Protein AF-A0A5B8S1T4-F1 (afdb_monomer_lite)

Foldseek 3Di:
DDPVVVVLVVVLVVLVVVLVVLVPDPDRDPVSNVVSVVVNVVSVVVVCCVVVVPDDD

Sequence (57 aa):
MSDRVFRLLERHQKLDEALRLAQRRRLADPFEIIRLKKLKLAIKDRMARLLHRPRPT

InterPro domains:
  IPR007420 Protein of unknown function DUF465 [PF04325] (7-51)
  IPR038444 DUF465 superfamily [G3DSA:6.10.280.50] (1-56)

Organism: NCBI:txid1176536

Radius of gyration: 14.34 Å; chains: 1; bounding box: 29×19×44 Å

Secondary structure (DSSP, 8-state):
--HHHHHHHHHHHHHHHHHHHHHHSTT--HHHHHHHHHHHHHHHHHHHHHHS-PPP-

pLDDT: mean 81.92, std 10.04, range [54.47, 92.38]

Structure (mmCIF, N/CA/C/O backbone):
data_AF-A0A5B8S1T4-F1
#
_entry.id   AF-A0A5B8S1T4-F1
#
loop_
_atom_site.group_PDB
_atom_site.id
_atom_site.type_symbol
_atom_site.label_atom_id
_atom_site.label_alt_id
_atom_site.label_comp_id
_atom_site.label_asym_id
_atom_site.label_entity_id
_atom_site.label_seq_id
_atom_site.pdbx_PDB_ins_code
_atom_site.Cartn_x
_atom_site.Cartn_y
_atom_site.Cartn_z
_atom_site.occupancy
_atom_site.B_iso_or_equiv
_atom_site.auth_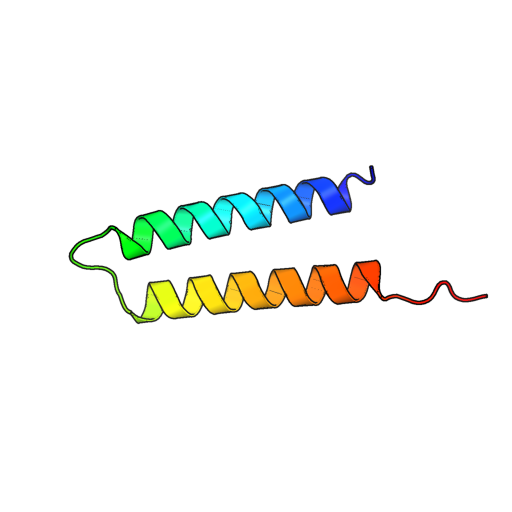seq_id
_atom_site.auth_comp_id
_atom_site.auth_asym_id
_atom_site.auth_atom_id
_atom_site.pdbx_PDB_model_num
ATOM 1 N N . MET A 1 1 ? 16.139 9.328 -14.908 1.00 56.38 1 MET A N 1
ATOM 2 C CA . MET A 1 1 ? 15.136 8.502 -14.196 1.00 56.38 1 MET A CA 1
ATOM 3 C C . MET A 1 1 ? 13.833 8.582 -14.967 1.00 56.38 1 MET A C 1
ATOM 5 O O . MET A 1 1 ? 13.346 9.683 -15.161 1.00 56.38 1 MET A O 1
ATOM 9 N N . SER A 1 2 ? 13.307 7.471 -15.485 1.00 71.50 2 SER A N 1
ATOM 10 C CA . SER A 1 2 ? 12.085 7.510 -16.299 1.00 71.50 2 SER A CA 1
ATOM 11 C C . SER A 1 2 ? 10.891 7.986 -15.462 1.00 71.50 2 SER A C 1
ATOM 13 O O . SER A 1 2 ? 10.654 7.432 -14.388 1.00 71.50 2 SER A O 1
ATOM 15 N N . ASP A 1 3 ? 10.098 8.934 -15.971 1.00 78.62 3 ASP A N 1
ATOM 16 C CA . ASP A 1 3 ? 8.866 9.460 -15.346 1.00 78.62 3 ASP A CA 1
ATOM 17 C C . ASP A 1 3 ? 7.952 8.378 -14.753 1.00 78.62 3 ASP A C 1
ATOM 19 O O . ASP A 1 3 ? 7.299 8.563 -13.726 1.00 78.62 3 ASP A O 1
ATOM 23 N N . ARG A 1 4 ? 7.919 7.202 -15.387 1.00 77.38 4 ARG A N 1
ATOM 24 C CA . ARG A 1 4 ? 7.141 6.049 -14.918 1.00 77.38 4 ARG A CA 1
ATOM 25 C C . ARG A 1 4 ? 7.600 5.531 -13.557 1.00 77.38 4 ARG A C 1
ATOM 27 O O . ARG A 1 4 ? 6.751 5.190 -12.740 1.00 77.38 4 ARG A O 1
ATOM 34 N N . VAL A 1 5 ? 8.909 5.470 -13.312 1.00 75.81 5 VAL A N 1
ATOM 35 C CA . VAL A 1 5 ? 9.475 5.007 -12.035 1.00 75.81 5 VAL A CA 1
ATOM 36 C C . VAL A 1 5 ? 9.188 6.033 -10.944 1.00 75.81 5 VAL A C 1
ATOM 38 O O . VAL A 1 5 ? 8.747 5.653 -9.864 1.00 75.81 5 VAL A O 1
ATOM 41 N N . PHE A 1 6 ? 9.332 7.325 -11.255 1.00 82.75 6 PHE A N 1
ATOM 42 C CA . PHE A 1 6 ? 9.028 8.415 -10.325 1.00 82.75 6 PHE A CA 1
ATOM 43 C C . PHE A 1 6 ? 7.558 8.399 -9.877 1.00 82.75 6 PHE A C 1
ATOM 45 O O . PHE A 1 6 ? 7.278 8.354 -8.681 1.00 82.75 6 PHE A O 1
ATOM 52 N N . ARG A 1 7 ? 6.611 8.308 -10.821 1.00 84.19 7 ARG A N 1
ATOM 53 C CA . ARG A 1 7 ? 5.169 8.216 -10.513 1.00 84.19 7 ARG A CA 1
ATOM 54 C C . ARG A 1 7 ? 4.802 6.955 -9.726 1.00 84.19 7 ARG A C 1
ATOM 56 O O . ARG A 1 7 ? 3.866 6.974 -8.927 1.00 84.19 7 ARG A O 1
ATOM 63 N N . LEU A 1 8 ? 5.502 5.841 -9.956 1.00 82.00 8 LEU A N 1
ATOM 64 C CA . LEU A 1 8 ? 5.313 4.623 -9.162 1.00 82.00 8 LEU A CA 1
ATOM 65 C C . LEU A 1 8 ? 5.813 4.803 -7.726 1.00 82.00 8 LEU A C 1
ATOM 67 O O . LEU A 1 8 ? 5.119 4.392 -6.797 1.00 82.00 8 LEU A O 1
ATOM 71 N N . LEU A 1 9 ? 6.971 5.441 -7.551 1.00 84.69 9 LEU A N 1
ATOM 72 C CA . LEU A 1 9 ? 7.546 5.727 -6.240 1.00 84.69 9 LEU A CA 1
ATOM 73 C C . LEU A 1 9 ? 6.654 6.683 -5.439 1.00 84.69 9 LEU A C 1
ATOM 75 O O . LEU A 1 9 ? 6.382 6.443 -4.267 1.00 84.69 9 LEU A O 1
ATOM 79 N N . GLU A 1 10 ? 6.134 7.723 -6.089 1.00 89.50 10 GLU A N 1
ATOM 80 C CA . GLU A 1 10 ? 5.209 8.680 -5.479 1.00 89.50 10 GLU A CA 1
ATOM 81 C C . GLU A 1 10 ? 3.924 7.989 -4.991 1.00 89.50 10 GLU A C 1
ATOM 83 O O . GLU A 1 10 ? 3.496 8.172 -3.850 1.00 89.50 10 GLU A O 1
ATOM 88 N N . ARG A 1 11 ? 3.329 7.122 -5.823 1.00 87.50 11 ARG A N 1
ATOM 89 C CA . ARG A 1 11 ? 2.157 6.320 -5.430 1.00 87.50 11 ARG A CA 1
ATOM 90 C C . ARG A 1 11 ? 2.466 5.369 -4.279 1.00 87.50 11 ARG A C 1
ATOM 92 O O . ARG A 1 11 ? 1.617 5.187 -3.412 1.00 87.50 11 ARG A O 1
ATOM 99 N N . HIS A 1 12 ? 3.660 4.777 -4.266 1.00 86.75 12 HIS A N 1
ATOM 100 C CA . HIS A 1 12 ? 4.102 3.918 -3.173 1.00 86.75 12 HIS A CA 1
ATOM 101 C C . HIS A 1 12 ? 4.183 4.695 -1.851 1.00 86.75 12 HIS A C 1
ATOM 103 O O . HIS A 1 12 ? 3.663 4.226 -0.841 1.00 86.75 12 HIS A O 1
ATOM 109 N N . GLN A 1 13 ? 4.766 5.898 -1.859 1.00 88.81 13 GLN A N 1
ATOM 110 C CA . GLN A 1 13 ? 4.862 6.733 -0.657 1.00 88.81 13 GLN A CA 1
ATOM 111 C C . GLN A 1 13 ? 3.488 7.159 -0.127 1.00 88.81 13 GLN A C 1
ATOM 113 O O . GLN A 1 13 ? 3.225 6.999 1.064 1.00 88.81 13 GLN A O 1
ATOM 118 N N . LYS A 1 14 ? 2.577 7.595 -1.008 1.00 91.12 14 LYS A N 1
ATOM 119 C CA . LYS A 1 14 ? 1.199 7.957 -0.623 1.00 91.12 14 LYS A CA 1
ATOM 120 C C . LYS A 1 14 ? 0.450 6.793 0.033 1.00 91.12 14 LYS A C 1
ATOM 122 O O . LYS A 1 14 ? -0.289 6.991 0.994 1.00 91.12 14 LYS A O 1
ATOM 127 N N . LEU A 1 15 ? 0.652 5.569 -0.459 1.00 88.19 15 LEU A N 1
ATOM 128 C CA . LEU A 1 15 ? 0.048 4.375 0.137 1.00 88.19 15 LEU A CA 1
ATOM 129 C C . LEU A 1 15 ? 0.646 4.008 1.493 1.00 88.19 15 LEU A C 1
ATOM 131 O O . LEU A 1 15 ? -0.091 3.570 2.374 1.00 88.19 15 LEU A O 1
ATOM 135 N N . ASP A 1 16 ? 1.953 4.190 1.673 1.00 88.81 16 ASP A N 1
ATOM 136 C CA . ASP A 1 16 ? 2.596 3.967 2.968 1.00 88.81 16 ASP A CA 1
ATOM 137 C C . ASP A 1 16 ? 2.128 4.961 4.024 1.00 88.81 16 ASP A C 1
ATOM 139 O O . ASP A 1 16 ? 1.881 4.582 5.171 1.00 88.81 16 ASP A O 1
ATOM 143 N N . GLU A 1 17 ? 1.948 6.218 3.637 1.00 91.62 17 GLU A N 1
ATOM 144 C CA . GLU A 1 17 ? 1.400 7.241 4.516 1.00 91.62 17 GLU A CA 1
ATOM 145 C C . GLU A 1 17 ? -0.059 6.950 4.884 1.00 91.62 17 GLU A C 1
ATOM 147 O O . GLU A 1 17 ? -0.395 6.934 6.069 1.00 91.62 17 GLU A O 1
ATOM 152 N N . ALA A 1 18 ? -0.901 6.599 3.905 1.00 88.62 18 ALA A N 1
ATOM 153 C CA . ALA A 1 18 ? -2.283 6.189 4.156 1.00 88.62 18 ALA A CA 1
ATOM 154 C C . ALA A 1 18 ? -2.365 4.973 5.095 1.00 88.62 18 ALA A C 1
ATOM 156 O O . ALA A 1 18 ? -3.193 4.946 6.004 1.00 88.62 18 ALA A O 1
ATOM 157 N N . LEU A 1 19 ? -1.470 3.993 4.932 1.00 88.38 19 LEU A N 1
ATOM 158 C CA . LEU A 1 19 ? -1.401 2.821 5.805 1.00 88.38 19 LEU A CA 1
ATOM 159 C C . LEU A 1 19 ? -0.980 3.192 7.233 1.00 88.38 19 LEU A C 1
ATOM 161 O O . LEU A 1 19 ? -1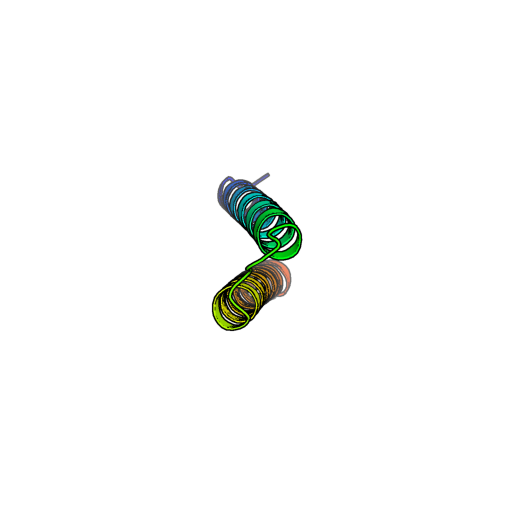.563 2.676 8.186 1.00 88.38 19 LEU A O 1
ATOM 165 N N . ARG A 1 20 ? -0.003 4.093 7.400 1.00 88.94 20 ARG A N 1
ATOM 166 C CA . ARG A 1 20 ? 0.407 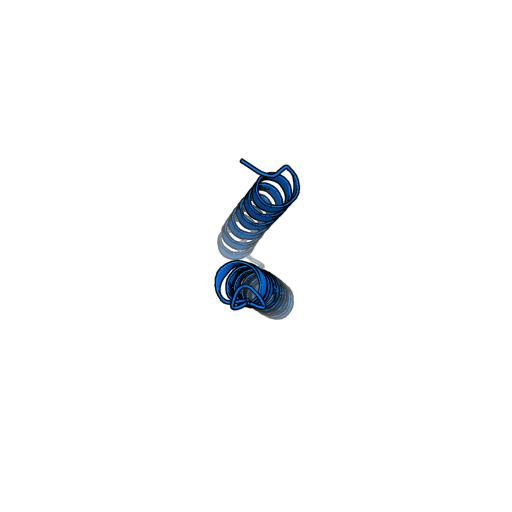4.593 8.724 1.00 88.94 20 ARG A CA 1
ATOM 167 C C . ARG A 1 20 ? -0.711 5.377 9.401 1.00 88.94 20 ARG A C 1
ATOM 169 O O . ARG A 1 20 ? -0.933 5.196 10.595 1.00 88.94 20 ARG A O 1
ATOM 176 N N . LEU A 1 21 ? -1.411 6.230 8.657 1.00 90.19 21 LEU A N 1
ATOM 177 C CA . LEU A 1 21 ? -2.545 7.000 9.167 1.00 90.19 21 LEU A CA 1
ATOM 178 C C . LEU A 1 21 ? -3.692 6.077 9.582 1.00 90.19 21 LEU A C 1
ATOM 180 O O . LEU A 1 21 ? -4.202 6.223 10.690 1.00 90.19 21 LEU A O 1
ATOM 184 N N . ALA A 1 22 ? -4.037 5.090 8.750 1.00 86.75 22 ALA A N 1
ATOM 185 C CA . ALA A 1 22 ? -5.039 4.082 9.081 1.00 86.75 22 ALA A CA 1
ATOM 186 C C . ALA A 1 22 ? -4.639 3.297 10.339 1.00 86.75 22 ALA A C 1
ATOM 188 O O . ALA A 1 22 ? -5.433 3.203 11.259 1.00 86.75 22 ALA A O 1
ATOM 189 N N . GLN A 1 23 ? -3.393 2.827 10.458 1.00 85.38 23 GLN A N 1
ATOM 190 C CA . GLN A 1 23 ? -2.927 2.106 11.655 1.00 85.38 23 GLN A CA 1
ATOM 191 C C . GLN A 1 23 ? -2.908 2.956 12.932 1.00 85.38 23 GLN A C 1
ATOM 193 O O . GLN A 1 23 ? -3.064 2.420 14.024 1.00 85.38 23 GLN A O 1
ATOM 198 N N . ARG A 1 24 ? -2.707 4.273 12.813 1.00 87.50 24 ARG A N 1
ATOM 199 C CA . ARG A 1 24 ? -2.746 5.204 13.952 1.00 87.50 24 ARG A CA 1
ATOM 200 C C . ARG A 1 24 ? -4.167 5.579 14.371 1.00 87.50 24 ARG A C 1
ATOM 202 O O . ARG A 1 24 ? -4.342 6.133 15.455 1.00 87.50 24 ARG A O 1
ATOM 209 N N . ARG A 1 25 ? -5.184 5.310 13.545 1.00 86.50 25 ARG A N 1
ATOM 210 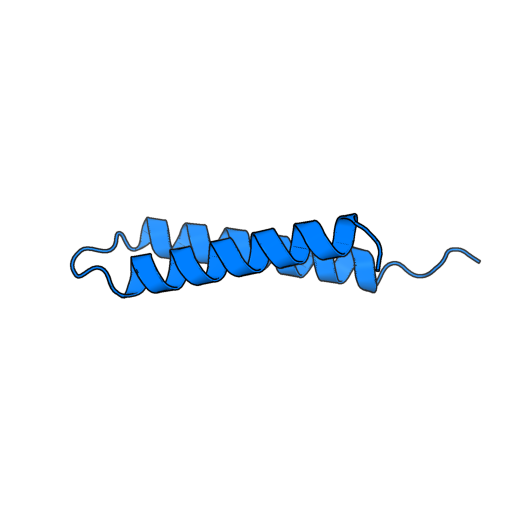C CA . ARG A 1 25 ? -6.579 5.558 13.921 1.00 86.50 25 ARG A CA 1
ATOM 211 C C . ARG A 1 25 ? -7.016 4.546 14.975 1.00 86.50 25 ARG A C 1
ATOM 213 O O . ARG A 1 25 ? -6.882 3.342 14.805 1.00 86.50 25 ARG A O 1
ATOM 220 N N . ARG A 1 26 ? -7.615 5.060 16.049 1.00 68.44 26 ARG A N 1
ATOM 221 C CA . ARG A 1 26 ? -8.130 4.269 17.177 1.00 68.44 26 ARG A CA 1
ATOM 222 C C . ARG A 1 26 ? -9.307 3.353 16.792 1.00 68.44 26 ARG A C 1
ATOM 224 O O . ARG A 1 26 ? -9.564 2.382 17.488 1.00 68.44 26 ARG A O 1
ATOM 231 N N . LEU A 1 27 ? -9.990 3.662 15.685 1.00 78.12 27 LEU A N 1
ATOM 232 C CA . LEU A 1 27 ? -11.093 2.897 15.087 1.00 78.12 27 LEU A CA 1
ATOM 233 C C . LEU A 1 27 ? -10.792 2.597 13.611 1.00 78.12 27 LEU A C 1
ATOM 235 O O . LEU A 1 27 ? -11.569 2.933 12.721 1.00 78.12 27 LEU A O 1
ATOM 239 N N . ALA A 1 28 ? -9.604 2.070 13.331 1.00 75.38 28 ALA A N 1
ATOM 240 C CA . ALA A 1 28 ? -9.260 1.668 11.976 1.00 75.38 28 ALA A CA 1
ATOM 241 C C . ALA A 1 28 ? -10.064 0.429 11.569 1.00 75.38 28 ALA A C 1
ATOM 243 O O . ALA A 1 28 ? -10.064 -0.566 12.295 1.00 75.38 28 ALA A O 1
ATOM 244 N N . ASP A 1 29 ? -10.704 0.470 10.401 1.00 83.56 29 ASP A N 1
ATOM 245 C CA . ASP A 1 29 ? -11.354 -0.709 9.837 1.00 83.56 29 ASP A CA 1
ATOM 246 C C . ASP A 1 29 ? -10.271 -1.729 9.413 1.00 83.56 29 ASP A C 1
ATOM 248 O O . ASP A 1 29 ? -9.415 -1.415 8.569 1.00 83.56 29 ASP A O 1
ATOM 252 N N . PRO A 1 30 ? -10.270 -2.962 9.957 1.00 82.94 30 PRO A N 1
ATOM 253 C CA . PRO A 1 30 ? -9.341 -4.008 9.539 1.00 82.94 30 PRO A CA 1
ATOM 254 C C . PRO A 1 30 ? -9.361 -4.254 8.023 1.00 82.94 30 PRO A C 1
ATOM 256 O O . PRO A 1 30 ? -8.311 -4.528 7.428 1.00 82.94 30 PRO A O 1
ATOM 259 N N . PHE A 1 31 ? -10.520 -4.110 7.372 1.00 87.44 31 PHE A N 1
ATOM 260 C CA . PHE A 1 31 ? -10.658 -4.266 5.924 1.00 87.44 31 PHE A CA 1
ATOM 261 C C . PHE A 1 31 ? -9.967 -3.139 5.147 1.00 87.44 31 PHE A C 1
ATOM 263 O O . PHE A 1 31 ? -9.354 -3.409 4.109 1.00 87.44 31 PHE A O 1
ATOM 270 N N . GLU A 1 32 ? -9.982 -1.904 5.659 1.00 86.88 32 GLU A N 1
ATOM 271 C CA . GLU A 1 32 ? -9.244 -0.770 5.085 1.00 86.88 32 GLU A CA 1
ATOM 272 C C . GLU A 1 32 ? -7.734 -1.051 5.107 1.00 86.88 32 GLU A C 1
ATOM 274 O O . GLU A 1 32 ? -7.055 -0.935 4.082 1.00 86.88 32 GLU A O 1
ATOM 279 N N . ILE A 1 33 ? -7.212 -1.540 6.238 1.00 86.94 33 ILE A N 1
ATOM 280 C CA . ILE A 1 33 ? -5.793 -1.901 6.386 1.00 86.94 33 ILE A CA 1
ATOM 281 C C . ILE A 1 33 ? -5.409 -3.043 5.435 1.00 86.94 33 ILE A C 1
ATOM 283 O O . ILE A 1 33 ? -4.365 -2.979 4.774 1.00 86.94 33 ILE A O 1
ATOM 287 N N . ILE A 1 34 ? -6.235 -4.090 5.336 1.00 89.62 34 ILE A N 1
ATOM 288 C CA . ILE A 1 34 ? -5.992 -5.222 4.426 1.00 89.62 34 ILE A CA 1
ATOM 289 C C . ILE A 1 34 ? -6.005 -4.752 2.967 1.00 89.62 34 ILE A C 1
ATOM 291 O O . ILE A 1 34 ? -5.132 -5.143 2.183 1.00 89.62 34 ILE A O 1
ATOM 295 N N . ARG A 1 35 ? -6.949 -3.881 2.594 1.00 89.62 35 ARG A N 1
ATOM 296 C CA . ARG A 1 35 ? -7.037 -3.307 1.245 1.00 89.62 35 ARG A CA 1
ATOM 297 C C . ARG A 1 35 ? -5.797 -2.481 0.908 1.00 89.62 35 ARG A C 1
ATOM 299 O O . ARG A 1 35 ? -5.223 -2.675 -0.165 1.00 89.62 35 ARG A O 1
ATOM 306 N N . LEU A 1 36 ? -5.342 -1.626 1.824 1.00 87.81 36 LEU A N 1
ATOM 307 C CA . LEU A 1 36 ? -4.122 -0.828 1.655 1.00 87.81 36 LEU A CA 1
ATOM 308 C C . LEU A 1 36 ? -2.878 -1.716 1.506 1.00 87.81 36 LEU A C 1
ATOM 310 O O . LEU A 1 36 ? -2.061 -1.491 0.611 1.00 87.81 36 LEU A O 1
ATOM 314 N N . LYS A 1 37 ? -2.766 -2.788 2.300 1.00 89.06 37 LYS A N 1
ATOM 315 C CA . LYS A 1 37 ? -1.681 -3.776 2.160 1.00 89.06 37 LYS A CA 1
ATOM 316 C C . LYS A 1 37 ? -1.712 -4.494 0.806 1.00 89.06 37 LYS A C 1
ATOM 318 O O . LYS A 1 37 ? -0.665 -4.617 0.172 1.00 89.06 37 LYS A O 1
ATOM 323 N N . LYS A 1 38 ? -2.887 -4.924 0.327 1.00 92.38 38 LYS A N 1
ATOM 324 C CA . LYS A 1 38 ? -3.029 -5.552 -1.004 1.00 92.38 38 LYS A CA 1
ATOM 325 C C . LYS A 1 38 ? -2.631 -4.600 -2.131 1.00 92.38 38 LYS A C 1
ATOM 327 O O . LYS A 1 38 ? -1.927 -5.008 -3.053 1.00 92.38 38 LYS A O 1
ATOM 332 N N . LEU A 1 39 ? -3.035 -3.333 -2.049 1.00 88.69 39 LEU A N 1
ATOM 333 C CA . LEU A 1 39 ? -2.644 -2.317 -3.028 1.00 88.69 39 LEU A CA 1
ATOM 334 C C . LEU A 1 39 ? -1.127 -2.084 -3.028 1.00 88.69 39 LEU A C 1
ATOM 336 O O . LEU A 1 39 ? -0.522 -2.009 -4.099 1.00 88.69 39 LEU A O 1
ATOM 340 N N . LYS A 1 40 ? -0.496 -2.046 -1.848 1.00 86.31 40 LYS A N 1
ATOM 341 C CA . LYS A 1 40 ? 0.965 -1.950 -1.728 1.00 86.31 40 LYS A CA 1
ATOM 342 C C . LYS A 1 40 ? 1.668 -3.151 -2.371 1.00 86.31 40 LYS A C 1
ATOM 344 O O . LYS A 1 40 ? 2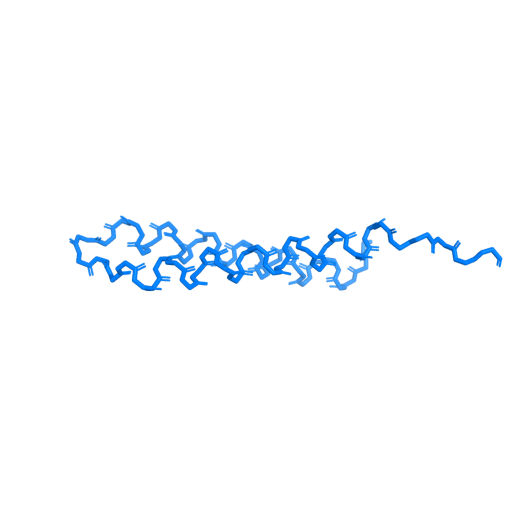.626 -2.962 -3.122 1.00 86.31 40 LYS A O 1
ATOM 349 N N . LEU A 1 41 ? 1.170 -4.367 -2.135 1.00 89.44 41 LEU A N 1
ATOM 350 C CA . LEU A 1 41 ? 1.708 -5.585 -2.748 1.00 89.44 41 LEU A CA 1
ATOM 351 C C . LEU A 1 41 ? 1.609 -5.538 -4.280 1.00 89.44 41 LEU A C 1
ATOM 353 O O . LEU A 1 41 ? 2.609 -5.732 -4.962 1.00 89.44 41 LEU A O 1
ATOM 357 N N . ALA A 1 42 ? 0.452 -5.152 -4.824 1.00 89.94 42 ALA A N 1
ATOM 358 C CA . ALA A 1 42 ? 0.257 -5.046 -6.270 1.00 89.94 42 ALA A CA 1
ATOM 359 C C . ALA A 1 42 ? 1.213 -4.038 -6.943 1.00 89.94 42 ALA A C 1
ATOM 361 O O . ALA A 1 42 ? 1.648 -4.248 -8.081 1.00 89.94 42 ALA A O 1
ATOM 362 N N . ILE A 1 43 ? 1.557 -2.941 -6.256 1.00 85.38 43 ILE A N 1
ATOM 363 C CA . ILE A 1 43 ? 2.561 -1.977 -6.735 1.00 85.38 43 ILE A CA 1
ATOM 364 C C . ILE A 1 43 ? 3.954 -2.598 -6.716 1.00 85.38 43 ILE A C 1
ATOM 366 O O . ILE A 1 43 ? 4.663 -2.490 -7.718 1.00 85.38 43 ILE A O 1
ATOM 370 N N . LYS A 1 44 ? 4.326 -3.287 -5.632 1.00 85.06 44 LYS A N 1
ATOM 371 C CA . LYS A 1 44 ? 5.607 -3.999 -5.535 1.00 85.06 44 LYS A CA 1
ATOM 372 C C . LYS A 1 44 ? 5.747 -5.040 -6.649 1.00 85.06 44 LYS A C 1
ATOM 374 O O . LYS A 1 44 ? 6.782 -5.076 -7.307 1.00 85.06 44 LYS A O 1
ATOM 379 N N . ASP A 1 45 ? 4.689 -5.789 -6.948 1.00 87.62 45 ASP A N 1
ATOM 380 C CA . ASP A 1 45 ? 4.674 -6.780 -8.032 1.00 87.62 45 ASP A CA 1
ATOM 381 C C . ASP A 1 45 ? 4.767 -6.137 -9.423 1.00 87.62 45 ASP A C 1
ATOM 383 O O . ASP A 1 45 ? 5.342 -6.703 -10.356 1.00 87.62 45 ASP A O 1
ATOM 387 N N . ARG A 1 46 ? 4.192 -4.941 -9.605 1.00 84.75 46 ARG A N 1
ATOM 388 C CA . ARG A 1 46 ? 4.372 -4.155 -10.837 1.00 84.75 46 ARG A CA 1
ATOM 389 C C . ARG A 1 46 ? 5.797 -3.624 -10.963 1.00 84.75 46 ARG A C 1
ATOM 391 O O . ARG A 1 46 ? 6.350 -3.698 -12.055 1.00 84.75 46 ARG A O 1
ATOM 398 N N . MET A 1 47 ? 6.394 -3.127 -9.881 1.00 82.62 47 MET A N 1
ATOM 399 C CA . MET A 1 47 ? 7.797 -2.699 -9.868 1.00 82.62 47 MET A CA 1
ATOM 400 C C . MET A 1 47 ? 8.723 -3.868 -10.176 1.00 82.62 47 MET A C 1
ATOM 402 O O . MET A 1 47 ?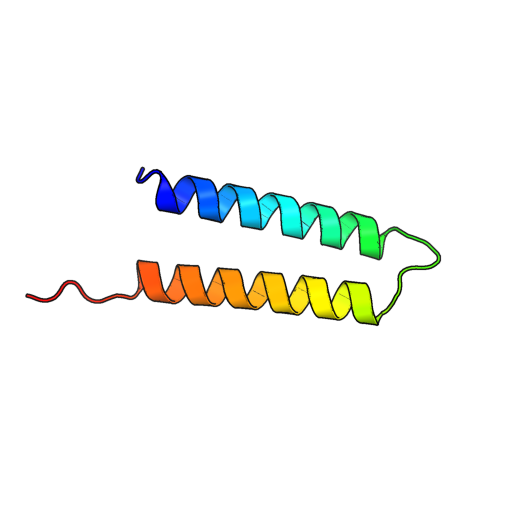 9.569 -3.739 -11.052 1.00 82.62 47 MET A O 1
ATOM 406 N N . ALA A 1 48 ? 8.512 -5.013 -9.522 1.00 85.62 48 ALA A N 1
ATOM 407 C CA . ALA A 1 48 ? 9.255 -6.234 -9.784 1.00 85.62 48 ALA A CA 1
ATOM 408 C C . ALA A 1 48 ? 9.158 -6.599 -11.266 1.00 85.62 48 ALA A C 1
ATOM 410 O O . ALA A 1 48 ? 10.180 -6.679 -11.921 1.00 85.62 48 ALA A O 1
ATOM 411 N N . ARG A 1 49 ? 7.959 -6.679 -11.855 1.00 84.19 49 ARG A N 1
ATOM 412 C CA . ARG A 1 49 ? 7.809 -6.969 -13.296 1.00 84.19 49 ARG A CA 1
ATOM 413 C C . ARG A 1 49 ? 8.476 -5.951 -14.224 1.00 84.19 49 ARG A C 1
ATOM 415 O O . ARG A 1 49 ? 8.950 -6.338 -15.284 1.00 84.19 49 ARG A O 1
ATOM 422 N N . LEU A 1 50 ? 8.504 -4.669 -13.863 1.00 80.44 50 LEU A N 1
ATOM 423 C CA . LEU A 1 50 ? 9.189 -3.641 -14.655 1.00 80.44 50 LEU A CA 1
ATOM 424 C C . LEU A 1 50 ? 10.715 -3.746 -14.546 1.00 80.44 50 LEU A C 1
ATOM 426 O O . LEU A 1 50 ? 11.401 -3.541 -15.542 1.00 80.44 50 LEU A O 1
ATOM 430 N N . LEU A 1 51 ? 11.232 -4.065 -13.358 1.00 76.00 51 LEU A N 1
ATOM 431 C CA . LEU A 1 51 ? 12.665 -4.199 -13.078 1.00 76.00 51 LEU A CA 1
ATOM 432 C C . LEU A 1 51 ? 13.232 -5.547 -13.543 1.00 76.00 51 LEU A C 1
ATOM 434 O O . LEU A 1 51 ? 14.384 -5.616 -13.949 1.00 76.00 51 LEU A O 1
ATOM 438 N N . HIS A 1 52 ? 12.421 -6.603 -13.488 1.00 72.94 52 HIS A N 1
ATOM 439 C CA . HIS A 1 52 ? 12.775 -7.974 -13.851 1.00 72.94 52 HIS A CA 1
ATOM 440 C C . HIS A 1 52 ? 12.394 -8.331 -15.287 1.00 72.94 52 HIS A C 1
ATOM 442 O O . HIS A 1 52 ? 12.563 -9.483 -15.670 1.00 72.94 52 HIS A O 1
ATOM 448 N N . ARG A 1 53 ? 11.864 -7.396 -16.093 1.00 61.84 53 ARG A N 1
ATOM 449 C CA . ARG A 1 53 ? 11.647 -7.664 -17.517 1.00 61.84 53 ARG A CA 1
ATOM 450 C C . ARG A 1 53 ? 13.028 -7.874 -18.152 1.00 61.84 53 ARG A C 1
ATOM 452 O O . ARG A 1 53 ? 13.776 -6.896 -18.232 1.00 61.84 53 ARG A O 1
ATOM 459 N N . PRO A 1 54 ? 13.388 -9.097 -18.587 1.00 54.47 54 PRO A N 1
ATOM 460 C CA . PRO A 1 54 ? 14.626 -9.283 -19.322 1.00 54.47 54 PRO A CA 1
ATOM 461 C C . PRO A 1 54 ? 14.524 -8.421 -20.578 1.00 54.47 54 PRO A C 1
ATOM 463 O O . PRO A 1 54 ? 13.469 -8.373 -21.223 1.00 54.47 54 PRO A O 1
ATOM 466 N N . ARG A 1 55 ? 15.587 -7.672 -20.885 1.00 57.06 55 ARG A N 1
ATOM 467 C CA . ARG A 1 55 ? 15.688 -6.999 -22.181 1.00 57.06 55 ARG A CA 1
ATOM 468 C C . ARG A 1 55 ? 15.542 -8.098 -23.241 1.00 57.06 55 ARG A C 1
ATOM 470 O O . ARG A 1 55 ? 16.333 -9.039 -23.182 1.00 57.06 55 ARG A O 1
ATOM 477 N N . PRO A 1 56 ? 14.549 -8.041 -24.146 1.00 56.31 56 PRO A N 1
ATOM 478 C CA . PRO A 1 56 ? 14.601 -8.899 -25.316 1.00 56.31 56 PRO A CA 1
ATOM 479 C C . PRO A 1 56 ? 15.888 -8.519 -26.058 1.00 56.31 56 PRO A C 1
ATOM 481 O O . PRO A 1 56 ? 16.129 -7.332 -26.295 1.00 56.31 56 PRO A O 1
ATOM 484 N N . THR A 1 57 ? 16.752 -9.514 -26.244 1.00 54.81 57 THR A N 1
ATOM 485 C CA . THR A 1 57 ? 17.921 -9.442 -27.128 1.00 54.81 57 THR A CA 1
ATOM 486 C C . THR A 1 57 ? 17.458 -9.511 -28.571 1.00 54.81 57 THR A C 1
ATOM 488 O O . THR A 1 57 ? 16.375 -10.098 -28.805 1.00 54.81 57 THR A O 1
#